Protein AF-A0A833G167-F1 (afdb_monomer_lite)

Sequence (50 aa):
MSKTAPSGLDRILTLELVRVTERAAVAAARLRGRGDEKAADQAAVDAMRA

Radius of gyration: 16.48 Å; chains: 1; bounding box: 42×18×43 Å

Structure (mmCIF, N/CA/C/O backbone):
data_AF-A0A833G167-F1
#
_entry.id   AF-A0A833G167-F1
#
loop_
_atom_site.group_PDB
_atom_site.id
_atom_site.type_symbol
_atom_site.label_atom_id
_atom_site.label_alt_id
_atom_site.label_comp_id
_atom_site.label_asym_id
_atom_site.label_entity_id
_atom_site.label_seq_id
_atom_site.pdbx_PDB_ins_code
_atom_site.Cartn_x
_atom_site.Cartn_y
_atom_site.Cartn_z
_atom_site.occupancy
_atom_site.B_iso_or_equiv
_atom_site.auth_seq_id
_atom_site.auth_comp_id
_atom_site.auth_asym_id
_atom_site.auth_atom_id
_atom_site.pdbx_PDB_model_num
ATOM 1 N N . MET A 1 1 ? 31.406 -6.967 -28.854 1.00 44.25 1 MET A N 1
ATOM 2 C CA . MET A 1 1 ? 30.407 -5.879 -28.930 1.00 44.25 1 MET A CA 1
ATOM 3 C C . MET A 1 1 ? 29.914 -5.608 -27.518 1.00 44.25 1 MET A C 1
ATOM 5 O O . MET A 1 1 ? 29.206 -6.440 -26.968 1.00 44.25 1 MET A O 1
ATOM 9 N N . SER A 1 2 ? 30.390 -4.529 -26.891 1.00 53.69 2 SER A N 1
ATOM 10 C CA . SER A 1 2 ? 30.022 -4.174 -25.514 1.00 53.69 2 SER A CA 1
ATOM 11 C C . SER A 1 2 ? 28.605 -3.602 -25.513 1.00 53.69 2 SER A C 1
ATOM 13 O O . SER A 1 2 ? 28.357 -2.575 -26.143 1.00 53.69 2 SER A O 1
ATOM 15 N N . LYS A 1 3 ? 27.658 -4.299 -24.883 1.00 55.44 3 LYS A N 1
ATOM 16 C CA . LYS A 1 3 ? 26.282 -3.824 -24.725 1.00 55.44 3 LYS A CA 1
ATOM 17 C C . LYS A 1 3 ? 26.251 -2.935 -23.485 1.00 55.44 3 LYS A C 1
ATOM 19 O O . LYS A 1 3 ? 26.248 -3.446 -22.371 1.00 55.44 3 LYS A O 1
ATOM 24 N N . THR A 1 4 ? 26.267 -1.618 -23.677 1.00 64.06 4 THR A N 1
ATOM 25 C CA . THR A 1 4 ? 26.041 -0.650 -22.598 1.00 64.06 4 THR A CA 1
ATOM 26 C C . THR A 1 4 ? 24.670 -0.941 -21.988 1.00 64.06 4 THR A C 1
ATOM 28 O O . THR A 1 4 ? 23.652 -0.836 -22.675 1.00 64.06 4 THR A O 1
ATOM 31 N N . ALA A 1 5 ? 24.638 -1.389 -20.732 1.00 66.12 5 ALA A N 1
ATOM 32 C CA . ALA A 1 5 ? 23.387 -1.546 -20.002 1.00 66.12 5 ALA A CA 1
ATOM 33 C C . ALA A 1 5 ? 22.702 -0.171 -19.891 1.00 66.12 5 ALA A C 1
ATOM 35 O O . ALA A 1 5 ? 23.402 0.835 -19.737 1.00 66.12 5 ALA A O 1
ATOM 36 N N . PRO A 1 6 ? 21.364 -0.094 -19.998 1.00 68.81 6 PRO A N 1
ATOM 37 C CA . PRO A 1 6 ? 20.662 1.166 -19.803 1.00 68.81 6 PRO A CA 1
ATOM 38 C C . PRO A 1 6 ? 21.003 1.720 -18.414 1.00 68.81 6 PRO A C 1
ATOM 40 O O . PRO A 1 6 ? 20.943 1.005 -17.418 1.00 68.81 6 PRO A O 1
ATOM 43 N N . SER A 1 7 ? 21.380 2.994 -18.348 1.00 76.25 7 SER A N 1
ATOM 44 C CA . SER A 1 7 ? 21.804 3.683 -17.121 1.00 76.25 7 SER A CA 1
ATOM 45 C C . SER A 1 7 ? 20.640 4.067 -16.191 1.00 76.25 7 SER A C 1
ATOM 47 O O . SER A 1 7 ? 20.809 4.902 -15.307 1.00 76.25 7 SER A O 1
ATOM 49 N N . GLY A 1 8 ? 19.454 3.478 -16.381 1.00 79.88 8 GLY A N 1
ATOM 50 C CA . GLY A 1 8 ? 18.232 3.809 -15.650 1.00 79.88 8 GLY A CA 1
ATOM 51 C C . GLY A 1 8 ? 17.347 2.592 -15.389 1.00 79.88 8 GLY A C 1
ATOM 52 O O . GLY A 1 8 ? 17.549 1.525 -15.968 1.00 79.88 8 GLY A O 1
ATOM 53 N N . LEU A 1 9 ? 16.363 2.772 -14.501 1.00 86.75 9 LEU A N 1
ATOM 54 C CA . LEU A 1 9 ? 15.338 1.766 -14.222 1.00 86.75 9 LEU A CA 1
ATOM 55 C C . LEU A 1 9 ? 14.592 1.405 -15.507 1.00 86.75 9 LEU A C 1
ATOM 57 O O . LEU A 1 9 ? 14.254 2.274 -16.314 1.00 86.75 9 LEU A O 1
ATOM 61 N N . ASP A 1 10 ? 14.313 0.114 -15.672 1.00 91.19 10 ASP A N 1
ATOM 62 C CA . ASP A 1 10 ? 13.501 -0.353 -16.786 1.00 91.19 10 ASP A CA 1
ATOM 63 C C . ASP A 1 10 ? 12.118 0.324 -16.761 1.00 91.19 10 ASP A C 1
ATOM 65 O O . ASP A 1 10 ? 11.537 0.579 -15.697 1.00 91.19 10 ASP A O 1
ATOM 69 N N . ARG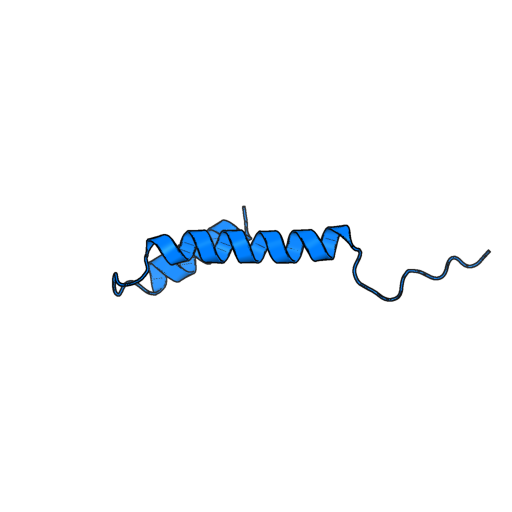 A 1 11 ? 11.582 0.645 -17.943 1.00 90.62 11 ARG A N 1
ATOM 70 C CA . ARG A 1 11 ? 10.283 1.320 -18.072 1.00 90.62 11 ARG A CA 1
ATOM 71 C C . ARG A 1 11 ? 9.167 0.513 -17.409 1.00 90.62 11 ARG A C 1
ATOM 73 O O . ARG A 1 11 ? 8.302 1.115 -16.779 1.00 90.62 11 ARG A O 1
ATOM 80 N N . ILE A 1 12 ? 9.177 -0.813 -17.547 1.00 93.56 12 ILE A N 1
ATOM 81 C CA . ILE A 1 12 ? 8.170 -1.689 -16.942 1.00 93.56 12 ILE A CA 1
ATOM 82 C C . ILE A 1 12 ? 8.289 -1.600 -15.426 1.00 93.56 12 ILE A C 1
ATOM 84 O O . ILE A 1 12 ? 7.308 -1.286 -14.764 1.00 93.56 12 ILE A O 1
ATOM 88 N N . LEU A 1 13 ? 9.500 -1.753 -14.885 1.00 93.00 13 LEU A N 1
ATOM 89 C CA . LEU A 1 13 ? 9.741 -1.636 -13.444 1.00 93.00 13 LEU A CA 1
ATOM 90 C C . LEU A 1 13 ? 9.272 -0.282 -12.884 1.00 93.00 13 LEU A C 1
ATOM 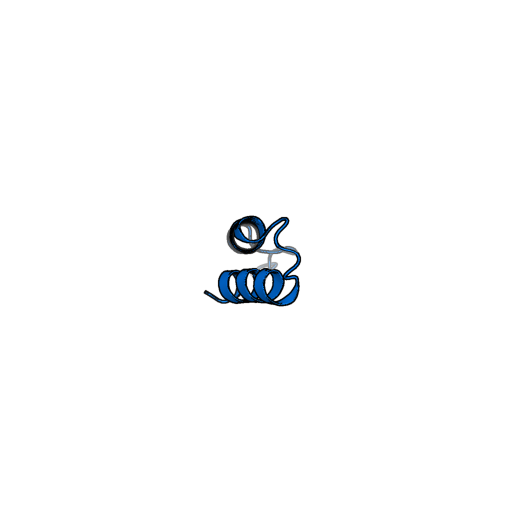92 O O . LEU A 1 13 ? 8.672 -0.224 -11.815 1.00 93.00 13 LEU A O 1
ATOM 96 N N . THR A 1 14 ? 9.491 0.799 -13.631 1.00 94.69 14 THR A N 1
ATOM 97 C CA . THR A 1 14 ? 9.051 2.148 -13.249 1.00 94.69 14 THR A CA 1
ATOM 98 C C . THR A 1 14 ? 7.526 2.249 -13.160 1.00 94.69 14 THR A C 1
ATOM 100 O O . THR A 1 14 ? 6.997 2.840 -12.220 1.00 94.69 14 THR A O 1
ATOM 103 N N . LEU A 1 15 ? 6.806 1.657 -14.116 1.00 96.44 15 LEU A N 1
ATOM 104 C CA . LEU A 1 15 ? 5.343 1.638 -14.107 1.00 96.44 15 LEU A CA 1
ATOM 105 C C . LEU A 1 15 ? 4.787 0.723 -13.008 1.00 96.44 15 LEU A C 1
ATOM 107 O O . LEU A 1 15 ? 3.807 1.085 -12.361 1.00 96.44 15 LEU A O 1
ATOM 111 N N . GLU A 1 16 ? 5.420 -0.423 -12.747 1.00 96.00 16 GLU A N 1
ATOM 112 C CA . GLU A 1 16 ? 5.002 -1.313 -11.656 1.00 96.00 16 GLU A CA 1
ATOM 113 C C . GLU A 1 16 ? 5.199 -0.670 -10.274 1.00 96.00 16 GLU A C 1
ATOM 115 O O . GLU A 1 16 ? 4.349 -0.831 -9.399 1.00 96.00 16 GLU A O 1
ATOM 120 N N . LEU A 1 17 ? 6.257 0.129 -10.085 1.00 95.38 17 LEU A N 1
ATOM 121 C CA . LEU A 1 17 ? 6.473 0.917 -8.864 1.00 95.38 17 LEU A CA 1
ATOM 122 C C . LEU A 1 17 ? 5.290 1.849 -8.562 1.00 95.38 17 LEU A C 1
ATOM 124 O O . LEU A 1 17 ? 4.814 1.886 -7.428 1.00 95.38 17 LEU A O 1
ATOM 128 N N . VAL A 1 18 ? 4.778 2.55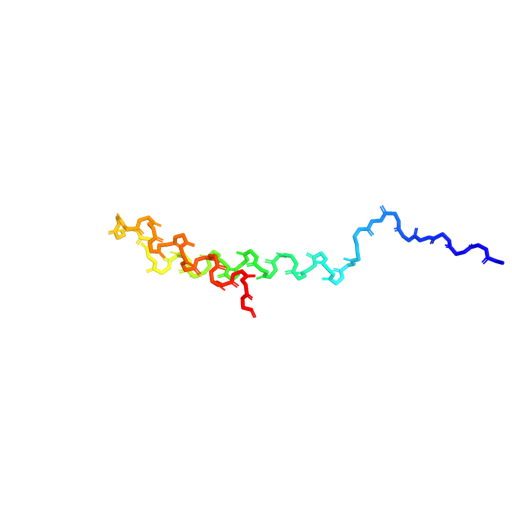8 -9.573 1.00 97.19 18 VAL A N 1
ATOM 129 C CA . VAL A 1 18 ? 3.601 3.432 -9.419 1.00 97.19 18 VAL A CA 1
ATOM 130 C C . VAL A 1 18 ? 2.343 2.617 -9.104 1.00 97.19 18 VAL A C 1
ATOM 132 O O . VAL A 1 18 ? 1.568 2.981 -8.226 1.00 97.19 18 VAL A O 1
ATOM 135 N N . ARG A 1 19 ? 2.154 1.458 -9.741 1.00 97.50 19 ARG A N 1
ATOM 136 C CA . ARG A 1 19 ? 0.993 0.598 -9.452 1.00 97.50 19 ARG A CA 1
ATOM 137 C C . ARG A 1 19 ? 0.998 0.054 -8.025 1.00 97.50 19 ARG A C 1
ATOM 139 O O . ARG A 1 19 ? -0.062 -0.118 -7.427 1.00 97.50 19 ARG A O 1
ATOM 146 N N . VAL A 1 20 ? 2.169 -0.239 -7.460 1.00 98.06 20 VAL A N 1
ATOM 147 C CA . VAL A 1 20 ? 2.296 -0.654 -6.053 1.00 98.06 20 VAL A CA 1
ATOM 148 C C . VAL A 1 20 ? 1.841 0.467 -5.115 1.00 98.06 20 VAL A C 1
ATOM 150 O O . VAL A 1 20 ? 1.076 0.208 -4.185 1.00 98.06 20 VAL A O 1
ATOM 153 N N . THR A 1 21 ? 2.244 1.714 -5.372 1.00 97.81 21 THR A N 1
ATOM 154 C CA . THR A 1 21 ? 1.867 2.850 -4.517 1.00 97.81 21 THR A CA 1
ATOM 155 C C . THR A 1 21 ? 0.390 3.222 -4.653 1.00 97.81 21 THR A C 1
ATOM 157 O O . THR A 1 21 ? -0.253 3.521 -3.647 1.00 97.81 21 THR A O 1
ATOM 160 N N . GLU A 1 22 ? -0.189 3.125 -5.852 1.00 98.56 22 GLU A N 1
ATOM 161 C CA . GLU A 1 22 ? -1.631 3.300 -6.073 1.00 98.56 22 GLU A CA 1
ATOM 162 C C . GLU A 1 22 ? -2.455 2.281 -5.276 1.00 98.56 22 GLU A C 1
ATOM 164 O O . GLU A 1 22 ? -3.403 2.653 -4.578 1.00 98.56 22 GLU A O 1
ATOM 169 N N . ARG A 1 23 ? -2.069 0.998 -5.317 1.00 98.44 23 ARG A N 1
ATOM 170 C CA . ARG A 1 23 ? -2.737 -0.063 -4.545 1.00 98.44 23 ARG A CA 1
ATOM 171 C C . ARG A 1 23 ? -2.661 0.196 -3.041 1.00 98.44 23 ARG A C 1
ATOM 173 O O . ARG A 1 23 ? -3.682 0.088 -2.360 1.00 98.44 23 ARG A O 1
ATOM 180 N N . ALA A 1 24 ? -1.492 0.593 -2.541 1.00 98.50 24 ALA A N 1
ATOM 181 C CA . ALA A 1 24 ? -1.293 0.950 -1.137 1.00 98.50 24 ALA A CA 1
ATOM 182 C C . ALA A 1 24 ? -2.204 2.111 -0.704 1.00 98.50 24 ALA A C 1
ATOM 184 O O . ALA A 1 24 ? -2.906 2.020 0.306 1.00 98.50 24 ALA A O 1
ATOM 185 N N . ALA A 1 25 ? -2.255 3.176 -1.510 1.00 98.50 25 ALA A N 1
ATOM 186 C CA . ALA A 1 25 ? -3.078 4.349 -1.241 1.00 98.50 25 ALA A CA 1
ATOM 187 C C . ALA A 1 25 ? -4.577 4.011 -1.218 1.00 98.50 25 ALA A C 1
ATOM 189 O O . ALA A 1 25 ? -5.291 4.432 -0.306 1.00 98.50 25 ALA A O 1
ATOM 190 N N . VAL A 1 26 ? -5.061 3.215 -2.179 1.00 98.38 26 VAL A N 1
ATOM 191 C CA . VAL A 1 26 ? -6.466 2.778 -2.230 1.00 98.38 26 VAL A CA 1
ATOM 192 C C . VAL A 1 26 ? -6.828 1.908 -1.024 1.00 98.38 26 VAL A C 1
ATOM 194 O O . VAL A 1 26 ? -7.928 2.049 -0.482 1.00 98.38 26 VAL A O 1
ATOM 197 N N . ALA A 1 27 ? -5.925 1.033 -0.576 1.00 98.25 27 ALA A N 1
ATOM 198 C CA . ALA A 1 27 ? -6.150 0.191 0.595 1.00 98.25 27 ALA A CA 1
ATOM 199 C C . ALA A 1 27 ? -6.255 1.023 1.886 1.00 98.25 27 ALA A C 1
ATOM 201 O O . ALA A 1 27 ? -7.263 0.920 2.591 1.00 98.25 27 ALA A O 1
ATOM 202 N N . ALA A 1 28 ? -5.290 1.912 2.145 1.00 98.31 28 ALA A N 1
ATOM 203 C CA . ALA A 1 28 ? -5.313 2.804 3.308 1.00 98.31 28 ALA A CA 1
ATOM 204 C C . ALA A 1 28 ? -6.507 3.773 3.293 1.00 98.31 28 ALA A C 1
ATOM 206 O O 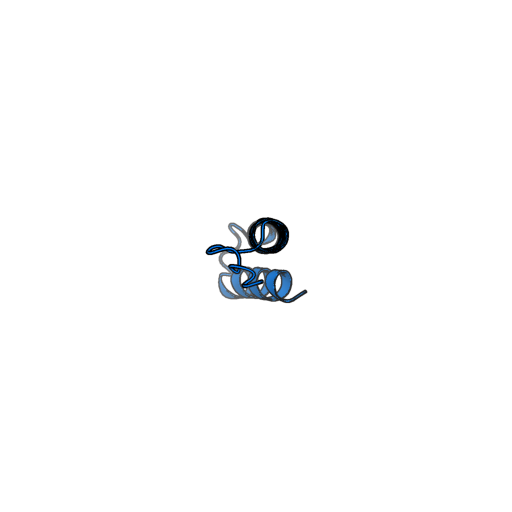. ALA A 1 28 ? -7.112 4.042 4.334 1.00 98.31 28 ALA A O 1
ATOM 207 N N . ALA A 1 29 ? -6.907 4.271 2.116 1.00 98.06 29 ALA A N 1
ATOM 208 C CA . ALA A 1 29 ? -7.999 5.238 1.985 1.00 98.06 29 ALA A CA 1
ATOM 209 C C . ALA A 1 29 ? -9.340 4.725 2.541 1.00 98.06 29 ALA A C 1
ATOM 211 O O . ALA A 1 29 ? -10.147 5.524 3.020 1.00 98.06 29 ALA A O 1
ATOM 212 N N . ARG A 1 30 ? -9.570 3.404 2.548 1.00 96.69 30 ARG A N 1
ATOM 213 C CA . ARG A 1 30 ? -10.787 2.783 3.111 1.00 96.69 30 ARG A CA 1
ATOM 214 C C . ARG A 1 30 ? -10.931 2.995 4.622 1.00 96.69 30 ARG A C 1
ATOM 216 O O . ARG A 1 30 ? -12.044 2.904 5.149 1.00 96.69 30 ARG A O 1
ATOM 223 N N . LEU A 1 31 ? -9.825 3.279 5.306 1.00 97.69 31 LEU A N 1
ATOM 224 C CA . LEU A 1 31 ? -9.742 3.464 6.754 1.00 97.69 31 LEU A CA 1
ATOM 225 C C . LEU A 1 31 ? -9.585 4.942 7.158 1.00 97.69 31 LEU A C 1
ATOM 227 O O . LEU A 1 31 ? -9.501 5.260 8.345 1.00 97.69 31 LEU A O 1
ATOM 231 N N . ARG A 1 32 ? -9.614 5.872 6.193 1.00 96.94 32 ARG A N 1
ATOM 232 C CA . ARG A 1 32 ? -9.479 7.310 6.455 1.00 96.94 32 ARG A CA 1
ATOM 233 C C . ARG A 1 32 ? -10.585 7.821 7.384 1.00 96.94 32 ARG A C 1
ATOM 235 O O . ARG A 1 32 ? -11.763 7.554 7.164 1.00 96.94 32 ARG A O 1
ATOM 242 N N . GLY A 1 33 ? -10.195 8.602 8.395 1.00 96.88 33 GLY A N 1
ATOM 243 C CA . GLY A 1 33 ? -11.118 9.225 9.352 1.00 96.88 33 GLY A CA 1
ATOM 244 C C . GLY A 1 33 ? -11.603 8.305 10.476 1.00 96.88 33 GLY A C 1
ATOM 245 O O . GLY A 1 33 ? -12.409 8.737 11.292 1.00 96.88 33 GLY A O 1
ATOM 246 N N . ARG A 1 34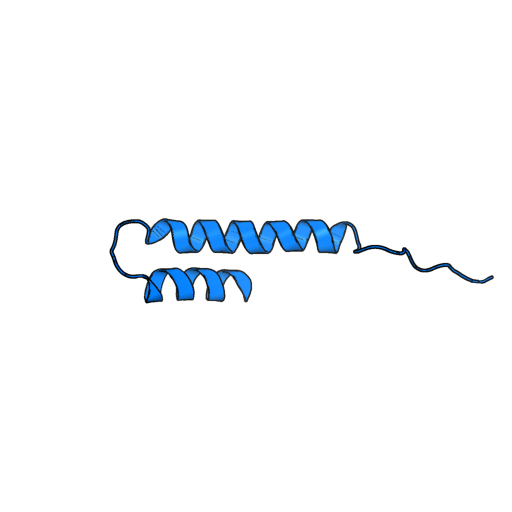 ? -11.114 7.060 10.552 1.00 96.19 34 ARG A N 1
ATOM 247 C CA . ARG A 1 34 ? -11.502 6.103 11.604 1.00 96.19 34 ARG A CA 1
ATOM 248 C C . ARG A 1 34 ? -10.669 6.202 12.886 1.00 96.19 34 ARG A C 1
ATOM 250 O O . ARG A 1 34 ? -10.999 5.540 13.859 1.00 96.19 34 ARG A O 1
ATOM 257 N N . GLY A 1 35 ? -9.590 6.987 12.880 1.00 96.94 35 GLY A N 1
ATOM 258 C CA . GLY A 1 35 ? -8.669 7.104 14.019 1.00 96.94 35 GLY A CA 1
ATOM 259 C C . GLY A 1 35 ? -7.810 5.860 14.280 1.00 96.94 35 GLY A C 1
ATOM 260 O O . GLY A 1 35 ? -7.110 5.815 15.284 1.00 96.94 35 GLY A O 1
ATOM 261 N N . ASP A 1 36 ? -7.846 4.867 13.387 1.00 96.62 36 ASP A N 1
ATOM 262 C CA . ASP A 1 36 ? -7.085 3.620 13.498 1.00 96.62 36 ASP A CA 1
ATOM 263 C C . ASP A 1 36 ? -5.904 3.621 12.516 1.00 96.62 36 ASP A C 1
ATOM 265 O O . ASP A 1 36 ? -5.986 3.121 11.391 1.00 96.62 36 ASP A O 1
ATOM 269 N N . GLU A 1 37 ? -4.812 4.262 12.936 1.00 97.31 37 GLU A N 1
ATOM 270 C CA . GLU A 1 37 ? -3.581 4.400 12.149 1.00 97.31 37 GLU A CA 1
ATOM 271 C C . GLU A 1 37 ? -2.952 3.042 11.821 1.00 97.31 37 GLU A C 1
ATOM 273 O O . GLU A 1 37 ? -2.576 2.797 10.678 1.00 97.31 37 GLU A O 1
ATOM 278 N N . LYS A 1 38 ? -2.882 2.137 12.804 1.00 97.94 38 LYS A N 1
ATOM 279 C CA . LYS A 1 38 ? -2.211 0.840 12.646 1.00 97.94 38 LYS A CA 1
ATOM 280 C C . LYS A 1 38 ? -2.926 -0.046 11.635 1.00 97.94 38 LYS A C 1
ATOM 282 O O . LYS A 1 38 ? -2.268 -0.687 10.822 1.00 97.94 38 LYS A O 1
ATOM 287 N N . ALA A 1 39 ? -4.260 -0.071 11.657 1.00 98.00 39 ALA A N 1
ATOM 288 C CA . ALA A 1 39 ? -5.017 -0.811 10.654 1.00 98.00 39 ALA A CA 1
ATOM 289 C C . ALA A 1 39 ? -4.832 -0.215 9.249 1.00 98.00 39 ALA A C 1
ATOM 291 O O . ALA A 1 39 ? -4.734 -0.963 8.276 1.00 98.00 39 ALA A O 1
ATOM 292 N N . ALA A 1 40 ? -4.775 1.118 9.133 1.00 98.38 40 ALA A N 1
ATOM 293 C CA . ALA A 1 40 ? -4.550 1.793 7.856 1.00 98.38 40 ALA A CA 1
ATOM 294 C C . ALA A 1 40 ? -3.161 1.490 7.279 1.00 98.38 40 ALA A C 1
ATOM 296 O O . ALA A 1 40 ? -3.053 1.190 6.088 1.00 98.38 40 ALA A O 1
ATOM 297 N N . ASP A 1 41 ? -2.132 1.516 8.126 1.00 98.31 41 ASP A N 1
ATOM 298 C CA . ASP A 1 41 ? -0.757 1.194 7.749 1.00 98.31 41 ASP A CA 1
ATOM 299 C C . ASP A 1 41 ? -0.624 -0.275 7.329 1.00 98.31 41 ASP A C 1
ATOM 301 O O . ASP A 1 41 ? -0.124 -0.574 6.244 1.00 98.31 41 ASP A O 1
ATOM 305 N N . GLN A 1 42 ? -1.189 -1.200 8.112 1.00 98.25 42 GLN A N 1
ATOM 306 C CA . GLN A 1 42 ? -1.157 -2.622 7.773 1.00 98.25 42 GLN A CA 1
ATOM 307 C C . GLN A 1 42 ? -1.855 -2.904 6.436 1.00 98.25 42 GLN A C 1
ATOM 309 O O . GLN A 1 42 ? -1.309 -3.621 5.599 1.00 98.25 42 GLN A O 1
ATOM 314 N N . ALA A 1 43 ? -3.016 -2.289 6.183 1.00 98.12 43 ALA A N 1
ATOM 315 C CA . ALA A 1 43 ? -3.723 -2.445 4.915 1.00 98.12 43 ALA A CA 1
ATOM 316 C C . ALA A 1 43 ? -2.896 -1.957 3.709 1.00 98.12 43 ALA A C 1
ATOM 318 O O . ALA A 1 43 ? -2.952 -2.568 2.639 1.00 98.12 43 ALA A O 1
ATOM 319 N N . ALA A 1 44 ? -2.120 -0.878 3.864 1.00 98.50 44 ALA A N 1
ATOM 320 C CA . ALA A 1 44 ? -1.198 -0.417 2.828 1.00 98.50 44 ALA A CA 1
ATOM 321 C C . ALA A 1 44 ? -0.031 -1.392 2.627 1.00 98.50 44 ALA A C 1
ATOM 323 O O . ALA A 1 44 ? 0.260 -1.763 1.490 1.00 98.50 44 ALA A O 1
ATOM 324 N N . VAL A 1 45 ? 0.608 -1.839 3.712 1.00 98.25 45 VAL A N 1
ATOM 325 C CA . VAL A 1 45 ? 1.740 -2.779 3.674 1.00 98.25 45 VAL A CA 1
ATOM 326 C C . VAL A 1 45 ? 1.346 -4.099 3.015 1.00 98.25 45 VAL A C 1
ATOM 328 O O . VAL A 1 45 ? 2.093 -4.609 2.179 1.00 98.25 45 VAL A O 1
ATOM 331 N N . ASP A 1 46 ? 0.168 -4.627 3.341 1.00 98.06 46 ASP A N 1
ATOM 332 C CA . ASP A 1 46 ? -0.354 -5.853 2.738 1.00 98.06 46 ASP A CA 1
ATOM 333 C C . ASP A 1 46 ? -0.583 -5.665 1.232 1.00 98.06 46 ASP A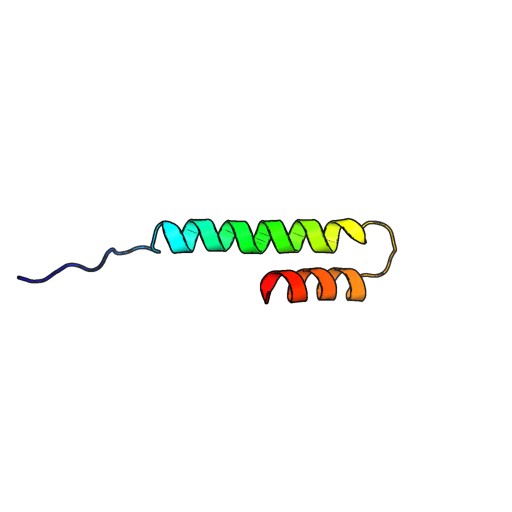 C 1
ATOM 335 O O . ASP A 1 46 ? -0.163 -6.497 0.427 1.00 98.06 46 ASP A O 1
ATOM 339 N N . ALA A 1 47 ? -1.162 -4.530 0.824 1.00 97.75 47 ALA A N 1
ATOM 340 C CA . ALA A 1 47 ? -1.384 -4.209 -0.585 1.00 97.75 47 ALA A CA 1
ATOM 341 C C . ALA A 1 47 ? -0.082 -4.001 -1.380 1.00 97.75 47 ALA A C 1
ATOM 343 O O . ALA A 1 47 ? -0.063 -4.244 -2.587 1.00 97.75 47 ALA A O 1
ATOM 344 N N . MET A 1 48 ? 1.002 -3.575 -0.724 1.00 97.75 48 MET A N 1
ATOM 345 C CA . MET A 1 48 ? 2.324 -3.465 -1.349 1.00 97.75 48 MET A CA 1
ATOM 346 C C . MET A 1 48 ? 3.016 -4.822 -1.539 1.00 97.75 48 MET A C 1
ATOM 348 O O . MET A 1 48 ? 3.893 -4.930 -2.394 1.00 97.75 48 MET A O 1
ATOM 352 N N . ARG A 1 49 ? 2.657 -5.835 -0.738 1.00 95.38 49 ARG A N 1
ATOM 353 C CA . ARG A 1 49 ? 3.285 -7.171 -0.737 1.00 95.38 49 ARG A CA 1
ATOM 354 C C . ARG A 1 49 ? 2.546 -8.215 -1.580 1.00 95.38 49 ARG A C 1
ATOM 356 O O . ARG A 1 49 ? 3.151 -9.238 -1.894 1.00 95.38 49 ARG A O 1
ATOM 363 N N . ALA A 1 50 ? 1.272 -7.978 -1.894 1.00 80.00 50 ALA A N 1
ATOM 364 C CA . ALA A 1 50 ? 0.427 -8.835 -2.734 1.00 80.00 50 ALA A CA 1
ATOM 365 C C . ALA A 1 50 ? 0.735 -8.689 -4.233 1.00 80.00 50 ALA A C 1
ATOM 367 O O . ALA A 1 50 ? 0.622 -9.709 -4.942 1.00 80.00 50 ALA A O 1
#

Foldseek 3Di:
DDDPDPPDDDPVRVVVVVVLQVQLCVQLVVCPPVPDPPNSNVSSVVSSVD

Secondary structure (DSSP, 8-state):
------SS--HHHHHHHHHHHHHHHHHHHTTTTSS-HHHHHHHHHHHHH-

pLDDT: mean 91.07, std 13.21, range [44.25, 98.56]